Protein AF-A0A5K1EUL2-F1 (afdb_monomer)

Mean predicted aligned error: 2.46 Å

Foldseek 3Di:
DDEDEDLDEQVVDDPVVLVVCCVVCVHVAYEYAYHPDPVDDPPDPSCPRPRYHYHPSCPCVDPVNVVVVVD

Nearest PDB structures (foldseek):
  1wwk-assembly1_B  TM=9.412E-01  e=3.134E-05  Pyrococcus horikoshii OT3
  3hg7-assembly1_A  TM=9.172E-01  e=8.749E-05  Aeromonas salmonicida subsp. salmonicida A449
  4weq-assembly1_A  TM=8.799E-01  e=7.125E-05  Sinorhizobium meliloti 1021
  5bqf-assembly1_A  TM=9.198E-01  e=1.413E-04  Rhizobium etli CFN 42
  5unn-assembly1_A  TM=8.316E-01  e=6.654E-05  Sinorhizobium meliloti 1021

Sequence (71 aa):
GAILVNVARGGLLDYEAVKFSLESGHLGGLGIDVAWTEPFDPDDPILKHPNVLITPHIAGVTEYSYRSMAK

Radius of gyration: 13.71 Å; Cα contacts (8 Å, |Δi|>4): 84; chains: 1; bounding box: 31×24×36 Å

Organism: NCBI:txid210225

Solvent-accessible surface area (backbone atoms only — not comparable to full-atom values): 4274 Å² total; per-residue (Å²): 83,49,77,49,76,44,77,80,59,21,80,79,55,60,67,68,63,50,48,52,28,45,77,71,36,55,31,49,28,41,40,30,27,44,50,77,50,82,85,63,66,90,80,39,68,66,71,67,34,92,50,37,46,78,49,90,64,46,89,71,73,41,75,68,47,53,63,61,71,75,106

InterPro domains:
  IPR006140 D-isomer specific 2-hydroxyacid dehydrogenase, NAD-bindi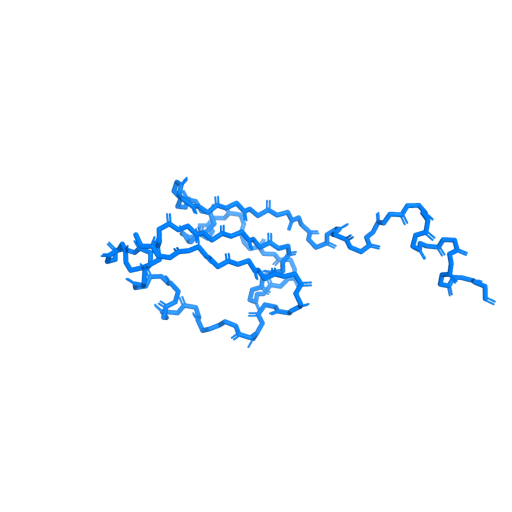ng domain [PF02826] (1-59)
  IPR036291 NAD(P)-binding domain superfamily [SSF51735] (1-60)

pLDDT: mean 96.49, std 2.96, range [77.31, 98.69]

Secondary structure (DSSP, 8-state):
-EEEEE-S-GGGS-HHHHHHHHHTTSEEEEEES--SSSSPPTT-TTTTSTTEEE--S-TT--HHHHHHHT-

Structure (mmCIF, N/CA/C/O backbone):
data_AF-A0A5K1EUL2-F1
#
_entry.id   AF-A0A5K1EUL2-F1
#
loop_
_atom_site.group_PDB
_atom_site.id
_atom_site.type_symbol
_atom_site.label_atom_id
_atom_site.label_alt_id
_atom_site.label_comp_id
_atom_site.label_asym_id
_atom_site.label_entity_id
_atom_site.label_seq_id
_atom_site.pdbx_PDB_ins_code
_atom_site.Cartn_x
_atom_site.Cartn_y
_atom_site.Cartn_z
_atom_site.occupancy
_atom_site.B_iso_or_equiv
_atom_site.auth_seq_id
_atom_site.auth_comp_id
_atom_site.auth_asym_id
_atom_site.auth_atom_id
_atom_site.pdbx_PDB_model_num
ATOM 1 N N . GLY A 1 1 ? -9.998 -5.069 11.173 1.00 95.06 1 GLY A N 1
ATOM 2 C CA . GLY A 1 1 ? -10.533 -5.033 9.804 1.00 95.06 1 GLY A CA 1
ATOM 3 C C . GLY A 1 1 ? -9.768 -5.949 8.874 1.00 95.06 1 GLY A C 1
ATOM 4 O O . GLY A 1 1 ? -8.906 -6.691 9.334 1.00 95.06 1 GLY A O 1
ATOM 5 N N . ALA A 1 2 ? -10.085 -5.885 7.582 1.00 98.38 2 ALA A N 1
ATOM 6 C CA . ALA A 1 2 ? -9.399 -6.602 6.507 1.00 98.38 2 ALA A CA 1
ATOM 7 C C . ALA A 1 2 ? -8.025 -5.985 6.180 1.00 98.38 2 ALA A C 1
ATOM 9 O O . ALA A 1 2 ? -7.742 -4.859 6.584 1.00 98.38 2 ALA A O 1
ATOM 10 N N . ILE A 1 3 ? -7.191 -6.705 5.427 1.00 98.50 3 ILE A N 1
ATOM 11 C CA . ILE A 1 3 ? -5.929 -6.186 4.881 1.00 98.50 3 ILE A CA 1
ATOM 12 C C . ILE A 1 3 ? -6.063 -6.103 3.363 1.00 98.50 3 ILE A C 1
ATOM 14 O O . ILE A 1 3 ? -6.475 -7.076 2.731 1.00 98.50 3 ILE A O 1
ATOM 18 N N . LEU A 1 4 ? -5.701 -4.956 2.789 1.00 98.56 4 LEU A N 1
ATOM 19 C CA . LEU A 1 4 ? -5.677 -4.739 1.344 1.00 98.56 4 LEU A CA 1
ATOM 20 C C . LEU A 1 4 ? -4.239 -4.537 0.873 1.00 98.56 4 LEU A C 1
ATOM 22 O O . LEU A 1 4 ? -3.510 -3.726 1.440 1.00 98.56 4 LEU A O 1
ATOM 26 N N . VAL A 1 5 ? -3.852 -5.257 -0.181 1.00 98.62 5 VAL A N 1
ATOM 27 C CA . VAL A 1 5 ? -2.557 -5.088 -0.847 1.00 98.62 5 VAL A CA 1
ATOM 28 C C . VAL A 1 5 ? -2.786 -4.673 -2.295 1.00 98.62 5 VAL A C 1
ATOM 30 O O . VAL A 1 5 ? -3.491 -5.373 -3.020 1.00 98.62 5 VAL A O 1
ATOM 33 N N . ASN A 1 6 ? -2.193 -3.556 -2.727 1.00 98.38 6 ASN A N 1
ATOM 34 C CA . ASN A 1 6 ? -2.267 -3.096 -4.115 1.00 98.38 6 ASN A CA 1
ATOM 35 C C . ASN A 1 6 ? -0.875 -2.763 -4.669 1.00 98.38 6 ASN A C 1
ATOM 37 O O . ASN A 1 6 ? -0.234 -1.795 -4.270 1.00 98.38 6 ASN A O 1
ATOM 41 N N . VAL A 1 7 ? -0.443 -3.569 -5.637 1.00 98.19 7 VAL A N 1
ATOM 42 C CA . VAL A 1 7 ? 0.787 -3.387 -6.430 1.00 98.19 7 VAL A CA 1
ATOM 43 C C . VAL A 1 7 ? 0.472 -3.226 -7.924 1.00 98.19 7 VAL A C 1
ATOM 45 O O . VAL A 1 7 ? 1.333 -3.412 -8.778 1.00 98.19 7 VAL A O 1
ATOM 48 N N . ALA A 1 8 ? -0.794 -2.945 -8.259 1.00 98.19 8 ALA A N 1
ATOM 49 C CA . ALA A 1 8 ? -1.253 -2.782 -9.631 1.00 98.19 8 ALA A CA 1
ATOM 50 C C . ALA A 1 8 ? -1.160 -1.313 -10.062 1.00 98.19 8 ALA A C 1
ATOM 52 O O . ALA A 1 8 ? -0.182 -0.920 -10.693 1.00 98.19 8 ALA A O 1
ATOM 53 N N . ARG A 1 9 ? -2.171 -0.491 -9.756 1.00 97.62 9 ARG A N 1
ATOM 54 C CA . ARG A 1 9 ? -2.193 0.957 -10.038 1.00 97.62 9 ARG A CA 1
ATOM 55 C C . ARG A 1 9 ? -2.910 1.694 -8.912 1.00 97.62 9 ARG A C 1
ATOM 57 O O . ARG A 1 9 ? -3.911 1.186 -8.404 1.00 97.62 9 ARG A O 1
ATOM 64 N N . GLY A 1 10 ? -2.435 2.886 -8.552 1.00 96.12 10 GLY A N 1
ATOM 65 C CA . GLY A 1 10 ? -3.027 3.672 -7.466 1.00 96.12 10 GLY A CA 1
ATOM 66 C C . GLY A 1 10 ? -4.482 4.054 -7.725 1.00 96.12 10 GLY A C 1
ATOM 67 O O . GLY A 1 10 ? -5.317 3.903 -6.841 1.00 96.12 10 GLY A O 1
ATOM 68 N N . GLY A 1 11 ? -4.817 4.411 -8.970 1.00 96.50 11 GLY A N 1
ATOM 69 C CA . GLY A 1 11 ? -6.178 4.795 -9.374 1.00 96.50 11 GLY A CA 1
ATOM 70 C C . GLY A 1 11 ? -7.245 3.692 -9.302 1.00 96.50 11 GLY A C 1
ATOM 71 O O . GLY A 1 11 ? -8.398 3.955 -9.621 1.00 96.50 11 GLY A O 1
ATOM 72 N N . LEU A 1 12 ? -6.894 2.464 -8.901 1.00 97.50 12 LEU A N 1
ATOM 73 C CA . LEU A 1 12 ? -7.879 1.424 -8.572 1.00 97.50 12 LEU A CA 1
ATOM 74 C C . LEU A 1 12 ? -8.538 1.653 -7.208 1.00 97.50 12 LEU A C 1
ATOM 76 O O . LEU A 1 12 ? -9.589 1.077 -6.935 1.00 97.50 12 LEU A O 1
ATOM 80 N N . L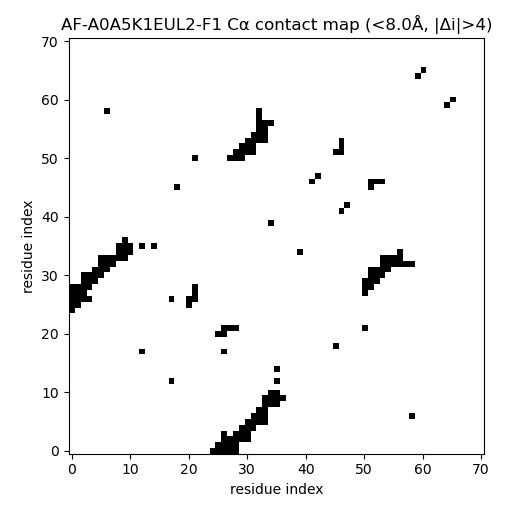EU A 1 13 ? -7.900 2.443 -6.344 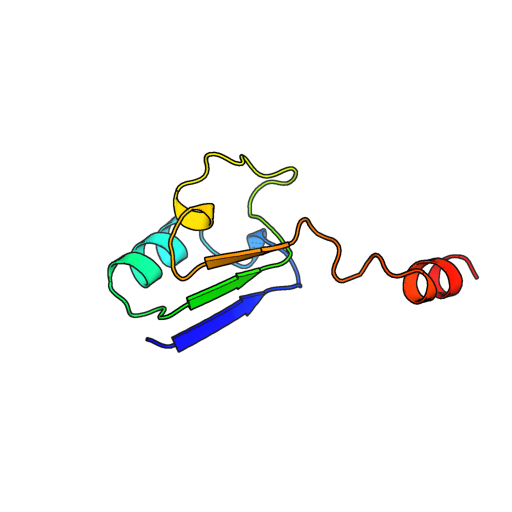1.00 97.12 13 LEU A N 1
ATOM 81 C CA . LEU A 1 13 ? -8.397 2.763 -5.017 1.00 97.12 13 LEU A CA 1
ATOM 82 C C . LEU A 1 13 ? -8.943 4.188 -5.004 1.00 97.12 13 LEU A C 1
ATOM 84 O O . LEU A 1 13 ? -8.275 5.122 -5.444 1.00 97.12 13 LEU A O 1
ATOM 88 N N . ASP A 1 14 ? -10.137 4.351 -4.445 1.00 97.56 14 ASP A N 1
ATOM 89 C CA . ASP A 1 14 ? -10.682 5.666 -4.122 1.00 97.56 14 ASP A CA 1
ATOM 90 C C . ASP A 1 14 ? -10.045 6.184 -2.822 1.00 97.56 14 ASP A C 1
ATOM 92 O O . ASP A 1 14 ? -10.034 5.485 -1.805 1.00 97.56 14 ASP A O 1
ATOM 96 N N . TYR A 1 15 ? -9.478 7.392 -2.869 1.00 97.38 15 TYR A N 1
ATOM 97 C CA . TYR A 1 15 ? -8.717 7.970 -1.758 1.00 97.38 15 TYR A CA 1
ATOM 98 C C . TYR A 1 15 ? -9.566 8.118 -0.490 1.00 97.38 15 TYR A C 1
ATOM 100 O O . TYR A 1 15 ? -9.181 7.654 0.586 1.00 97.38 15 TYR A O 1
ATOM 108 N N . GLU A 1 16 ? -10.750 8.717 -0.622 1.00 97.94 16 GLU A N 1
ATOM 109 C CA . GLU A 1 16 ? -11.628 9.007 0.512 1.00 97.94 16 GLU A CA 1
ATOM 110 C C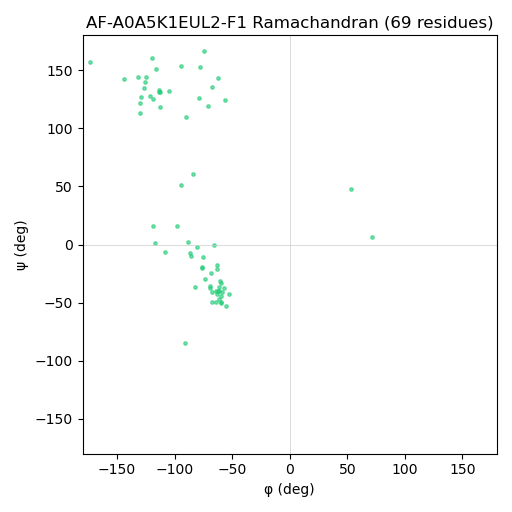 . GLU A 1 16 ? -12.211 7.722 1.108 1.00 97.94 16 GLU A C 1
ATOM 112 O O . GLU A 1 16 ? -12.284 7.577 2.330 1.00 97.94 16 GLU A O 1
ATOM 117 N N . ALA A 1 17 ? -12.549 6.737 0.272 1.00 98.12 17 ALA A N 1
ATOM 118 C CA . ALA A 1 17 ? -13.016 5.434 0.730 1.00 98.12 17 ALA A CA 1
ATOM 119 C C . ALA A 1 17 ? -11.933 4.675 1.511 1.00 98.12 17 ALA A C 1
ATOM 121 O O . ALA A 1 17 ? -12.236 4.050 2.534 1.00 98.12 17 ALA A O 1
ATOM 122 N N . VAL A 1 18 ? -10.673 4.732 1.064 1.00 98.12 18 VAL A N 1
ATOM 123 C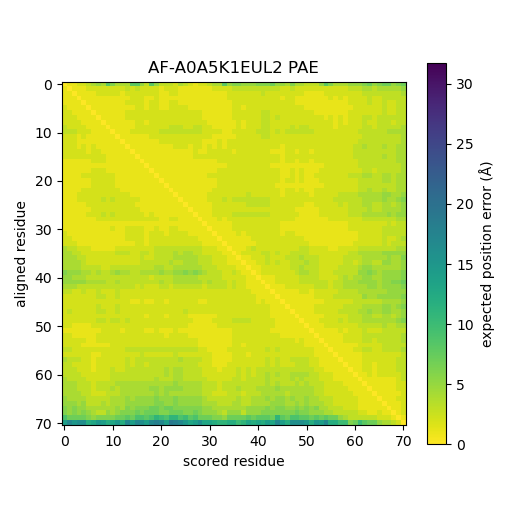 CA . VAL A 1 18 ? -9.540 4.132 1.784 1.00 98.12 18 VAL A CA 1
ATOM 124 C C . VAL A 1 18 ? -9.340 4.819 3.128 1.00 98.12 18 VAL A C 1
ATOM 126 O O . VAL A 1 18 ? -9.270 4.133 4.149 1.00 98.12 18 VAL A O 1
ATOM 129 N N . LYS A 1 19 ? -9.303 6.155 3.143 1.00 97.88 19 LYS A N 1
ATOM 130 C CA . LYS A 1 19 ? -9.162 6.943 4.369 1.00 97.88 19 LYS A CA 1
ATOM 131 C C . LYS A 1 19 ? -10.250 6.600 5.385 1.00 97.88 19 LYS A C 1
ATOM 133 O O . LYS A 1 19 ? -9.938 6.195 6.502 1.00 97.88 19 LYS A O 1
ATOM 138 N N . PHE A 1 20 ? -11.515 6.656 4.972 1.00 98.31 20 PHE A N 1
ATOM 139 C CA . PHE A 1 20 ? -12.651 6.307 5.824 1.00 98.31 20 PHE A CA 1
ATOM 140 C C . PHE A 1 20 ? -12.574 4.860 6.337 1.00 98.31 20 PHE A C 1
ATOM 142 O O . PHE A 1 20 ? -12.872 4.572 7.500 1.00 98.31 20 PHE A O 1
ATOM 149 N N . SER A 1 21 ? -12.158 3.920 5.486 1.00 98.44 21 SER A N 1
ATOM 150 C CA . SER A 1 21 ? -12.049 2.508 5.867 1.00 98.44 21 SER A CA 1
ATOM 151 C C . SER A 1 21 ? -10.924 2.260 6.874 1.00 98.44 21 SER A C 1
ATOM 153 O O . SER A 1 21 ? -11.089 1.417 7.755 1.00 98.44 21 SER A O 1
ATOM 155 N N . LEU A 1 22 ? -9.807 2.987 6.771 1.00 98.38 22 LEU A N 1
ATOM 156 C CA . LEU A 1 22 ? -8.717 2.954 7.751 1.00 98.38 22 LEU A CA 1
ATOM 157 C C . LEU A 1 22 ? -9.162 3.550 9.092 1.00 98.38 22 LEU A C 1
ATOM 159 O O . LEU A 1 22 ? -9.011 2.898 10.123 1.00 98.38 22 LEU A O 1
ATOM 163 N N . GLU A 1 23 ? -9.774 4.737 9.073 1.00 97.56 23 GLU A N 1
ATOM 164 C CA . GLU A 1 23 ? -10.246 5.436 10.279 1.00 97.56 23 GLU A CA 1
ATOM 165 C C . GLU A 1 23 ? -11.325 4.641 11.030 1.00 97.56 23 GLU A C 1
ATOM 167 O O . GLU A 1 23 ? -11.300 4.547 12.256 1.00 97.56 23 GLU A O 1
ATOM 172 N N . SER A 1 24 ? -12.251 4.012 10.302 1.00 98.12 24 SER A N 1
ATOM 173 C CA . SER A 1 24 ? -13.289 3.150 10.889 1.00 98.12 24 SER A CA 1
ATOM 174 C C . SER A 1 24 ? -12.773 1.778 11.346 1.00 98.12 24 SER A C 1
ATOM 176 O O . SER A 1 24 ? -13.504 1.029 11.996 1.00 98.12 24 SER A O 1
ATOM 178 N N . GLY A 1 25 ? -11.540 1.403 10.987 1.00 98.00 25 GLY A N 1
ATOM 179 C CA . GLY A 1 25 ? -10.966 0.083 11.254 1.00 98.00 25 GLY A CA 1
ATOM 180 C C . GLY A 1 25 ? -11.564 -1.055 10.414 1.00 98.00 25 GLY A C 1
ATOM 181 O O . GLY A 1 25 ? -11.219 -2.227 10.638 1.00 98.00 25 GLY A O 1
ATOM 182 N N . HIS A 1 26 ? -12.434 -0.743 9.440 1.00 98.56 26 HIS A N 1
ATOM 183 C CA . HIS A 1 26 ? -12.902 -1.705 8.438 1.00 98.56 26 HIS A CA 1
ATOM 184 C C . HIS A 1 26 ? -11.716 -2.252 7.641 1.00 98.56 26 HIS A C 1
ATOM 186 O O . HIS A 1 26 ? -11.571 -3.470 7.496 1.00 98.56 26 HIS A O 1
ATOM 192 N N . LEU A 1 27 ? -10.810 -1.359 7.241 1.00 98.44 27 LEU A N 1
ATOM 193 C CA . LEU A 1 27 ? -9.471 -1.706 6.806 1.00 98.44 27 LEU A CA 1
ATOM 194 C C . LEU A 1 27 ? -8.539 -1.694 8.023 1.00 98.44 27 LEU A C 1
ATOM 196 O O . LEU A 1 27 ? -8.244 -0.658 8.606 1.00 98.44 27 LEU A O 1
ATOM 200 N N . GLY A 1 28 ? -8.101 -2.884 8.426 1.00 98.31 28 GLY A N 1
ATOM 201 C CA . GLY A 1 28 ? -7.110 -3.073 9.482 1.00 98.31 28 GLY A CA 1
ATOM 202 C C . GLY A 1 28 ? -5.682 -2.775 9.027 1.00 98.31 28 GLY A C 1
ATOM 203 O O . GLY A 1 28 ? -4.836 -2.537 9.880 1.00 98.31 28 GLY A O 1
ATOM 204 N N . GLY A 1 29 ? -5.421 -2.766 7.715 1.00 98.56 29 GLY A N 1
ATOM 205 C CA . GLY A 1 29 ? -4.148 -2.324 7.156 1.00 98.56 29 GLY A CA 1
ATOM 206 C C . GLY A 1 29 ? -4.128 -2.244 5.630 1.00 98.56 29 GLY A C 1
ATOM 207 O O . GLY A 1 29 ? -4.910 -2.907 4.944 1.00 98.56 29 GLY A O 1
ATOM 208 N N . LEU A 1 30 ? -3.213 -1.427 5.116 1.00 98.69 30 LEU A N 1
ATOM 209 C CA . LEU A 1 30 ? -3.014 -1.169 3.691 1.00 98.69 30 LEU A CA 1
ATOM 210 C C . LEU A 1 30 ? -1.532 -1.339 3.342 1.00 98.69 30 LEU A C 1
ATOM 212 O O . LEU A 1 30 ? -0.685 -0.652 3.903 1.00 98.69 30 LEU A O 1
ATOM 216 N N . GLY A 1 31 ? -1.223 -2.232 2.406 1.00 98.56 31 GLY A N 1
ATOM 217 C CA . GLY A 1 31 ? 0.109 -2.361 1.815 1.00 98.56 31 GLY A CA 1
ATOM 218 C C . GLY A 1 31 ? 0.079 -1.946 0.350 1.00 98.56 31 GLY A C 1
ATOM 219 O O . GLY A 1 31 ? -0.627 -2.565 -0.444 1.00 98.56 31 GLY A O 1
ATOM 220 N 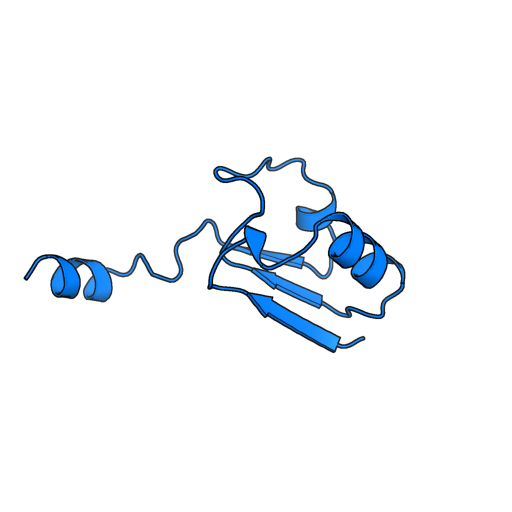N . ILE A 1 32 ? 0.824 -0.915 -0.032 1.00 98.25 32 ILE A N 1
ATOM 221 C CA . ILE A 1 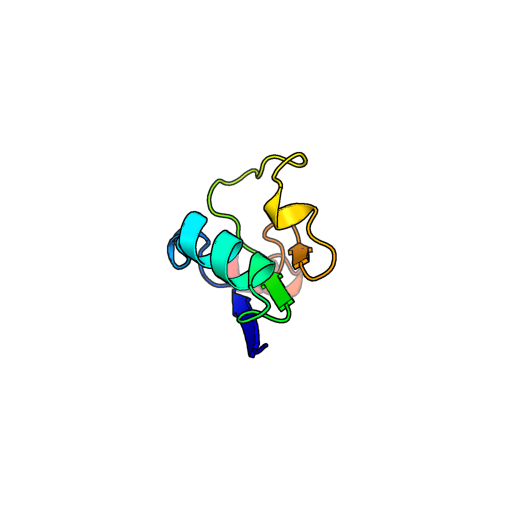32 ? 0.821 -0.407 -1.408 1.00 98.25 32 ILE A CA 1
ATOM 222 C C . ILE A 1 32 ? 2.233 -0.200 -1.948 1.00 98.25 32 ILE A C 1
ATOM 224 O O . ILE A 1 32 ? 3.133 0.199 -1.224 1.00 98.25 32 ILE A O 1
ATOM 228 N N . ASP A 1 33 ? 2.424 -0.459 -3.237 1.00 98.31 33 ASP A N 1
ATOM 229 C CA . ASP A 1 33 ? 3.617 -0.002 -3.974 1.00 98.31 33 ASP A CA 1
ATOM 230 C C . ASP A 1 33 ? 3.271 1.132 -4.948 1.00 98.31 33 ASP A C 1
ATOM 232 O O . ASP A 1 33 ? 4.139 1.730 -5.557 1.00 98.31 33 ASP A O 1
ATOM 236 N N . VAL A 1 34 ? 1.986 1.440 -5.098 1.00 97.75 34 VAL A N 1
ATOM 237 C CA . VAL A 1 34 ? 1.466 2.430 -6.042 1.00 97.75 34 VAL A CA 1
ATOM 238 C C . VAL A 1 34 ? 0.625 3.451 -5.294 1.00 97.75 34 VAL A C 1
ATOM 240 O O . VAL A 1 34 ? -0.091 3.094 -4.356 1.00 97.75 34 VAL A O 1
ATOM 243 N N . ALA A 1 35 ? 0.680 4.708 -5.720 1.00 95.12 35 ALA A N 1
ATOM 244 C CA . ALA A 1 35 ? -0.033 5.809 -5.080 1.00 95.12 35 ALA A CA 1
ATOM 245 C C . ALA A 1 35 ? -1.016 6.479 -6.046 1.00 95.12 35 ALA A C 1
ATOM 247 O O . ALA A 1 35 ? -0.931 6.331 -7.265 1.00 95.12 35 ALA A O 1
ATOM 248 N N . TRP A 1 36 ? -1.987 7.207 -5.498 1.00 94.44 36 TRP A N 1
ATOM 249 C CA . TRP A 1 36 ? -3.026 7.897 -6.278 1.00 94.44 36 TRP A CA 1
ATOM 250 C C . TRP A 1 36 ? -2.429 8.951 -7.218 1.00 94.44 36 TRP A C 1
ATOM 252 O O . TRP A 1 36 ? -2.878 9.095 -8.353 1.00 94.44 36 TRP A O 1
ATOM 262 N N . THR A 1 37 ? -1.380 9.625 -6.746 1.00 93.31 37 THR A N 1
ATOM 263 C CA . THR A 1 37 ? -0.525 10.532 -7.511 1.00 93.31 37 THR A CA 1
ATOM 264 C C . THR A 1 37 ? 0.916 10.082 -7.333 1.00 93.31 37 THR A C 1
ATOM 266 O O . THR A 1 37 ? 1.337 9.790 -6.215 1.00 93.31 37 THR A O 1
ATOM 269 N N . GLU A 1 38 ? 1.672 10.036 -8.427 1.00 93.50 38 GLU A N 1
ATOM 270 C CA . GLU A 1 38 ? 3.075 9.634 -8.416 1.00 93.50 38 GLU A CA 1
ATOM 271 C C . GLU A 1 38 ? 3.938 10.680 -9.139 1.00 93.50 38 GLU A C 1
ATOM 273 O O . GLU A 1 38 ? 3.634 11.015 -10.289 1.00 93.50 38 GLU A O 1
ATOM 278 N N . PRO A 1 39 ? 5.014 11.195 -8.509 1.00 94.25 39 PRO A N 1
ATOM 279 C CA . PRO A 1 39 ? 5.482 10.908 -7.144 1.00 94.25 39 PRO A CA 1
ATOM 280 C C . PRO A 1 39 ? 4.473 11.319 -6.062 1.00 94.25 39 PRO A C 1
ATOM 282 O O . PRO A 1 39 ? 3.784 12.326 -6.213 1.00 94.25 39 PRO A O 1
ATOM 285 N N . PHE A 1 40 ? 4.372 10.532 -4.989 1.00 92.00 40 PHE A N 1
ATOM 286 C CA . PHE A 1 40 ? 3.438 10.828 -3.903 1.00 92.00 40 PHE A CA 1
ATOM 287 C C . PHE A 1 40 ? 3.970 11.925 -2.982 1.00 92.00 40 PHE A C 1
ATOM 289 O O . PHE A 1 40 ? 5.181 12.091 -2.817 1.00 92.00 40 PHE A O 1
ATOM 296 N N . ASP A 1 41 ? 3.043 12.649 -2.360 1.00 93.38 41 ASP A N 1
ATOM 297 C CA . ASP A 1 41 ? 3.353 13.607 -1.307 1.00 93.38 41 ASP A CA 1
ATOM 298 C C . ASP A 1 41 ? 3.774 12.847 -0.032 1.00 93.38 41 ASP A C 1
ATOM 300 O O . ASP A 1 41 ? 2.978 12.066 0.497 1.00 93.38 41 ASP A O 1
ATOM 304 N N . PRO A 1 42 ? 5.004 13.025 0.488 1.00 89.44 42 PRO A N 1
ATOM 305 C CA . PRO A 1 42 ? 5.422 12.393 1.740 1.00 89.44 42 PRO A CA 1
ATOM 306 C C . PRO A 1 42 ? 4.607 12.867 2.953 1.00 89.44 42 PRO A C 1
ATOM 308 O O . PRO A 1 42 ? 4.622 12.208 3.996 1.00 89.44 42 PRO A O 1
ATOM 311 N N . ASP A 1 43 ? 3.905 13.998 2.839 1.00 94.44 43 ASP A N 1
ATOM 312 C CA . ASP A 1 43 ? 3.035 14.524 3.880 1.00 94.44 43 ASP A CA 1
ATOM 313 C C . ASP A 1 43 ? 1.591 14.001 3.818 1.00 94.44 43 ASP A C 1
ATOM 315 O O . ASP A 1 43 ? 0.793 14.348 4.694 1.00 94.44 43 ASP A O 1
ATOM 319 N N . ASP A 1 44 ? 1.278 13.104 2.873 1.00 95.25 44 ASP A N 1
ATOM 320 C CA . ASP A 1 44 ? -0.046 12.500 2.720 1.00 95.25 44 ASP A CA 1
ATOM 321 C C . ASP A 1 44 ? -0.523 11.803 4.019 1.00 95.25 44 ASP A C 1
ATOM 323 O O . ASP A 1 44 ? 0.155 10.909 4.547 1.00 95.25 44 ASP A O 1
ATOM 327 N N . PRO A 1 45 ? -1.710 12.169 4.544 1.00 95.25 45 PRO A N 1
ATOM 328 C CA . PRO A 1 45 ? -2.256 11.591 5.768 1.00 95.25 45 PRO A CA 1
ATOM 329 C C . PRO A 1 45 ? -2.427 10.069 5.749 1.00 95.25 45 PRO A C 1
ATOM 331 O O . PRO A 1 45 ? -2.189 9.427 6.774 1.00 95.25 45 PRO A O 1
ATOM 334 N N . ILE A 1 46 ? -2.828 9.475 4.618 1.00 96.50 46 ILE A N 1
ATOM 335 C CA . ILE A 1 46 ? -2.992 8.019 4.514 1.00 96.50 46 ILE A CA 1
ATOM 336 C C . ILE A 1 46 ? -1.624 7.345 4.617 1.00 96.50 46 ILE A C 1
ATOM 338 O O . ILE A 1 46 ? -1.491 6.346 5.320 1.00 96.50 46 ILE A O 1
ATOM 342 N N . LEU A 1 47 ? -0.589 7.903 3.984 1.00 94.88 47 LEU A N 1
ATOM 343 C CA . LEU A 1 47 ? 0.762 7.329 4.014 1.00 94.88 47 LEU A CA 1
ATOM 344 C C . LEU A 1 47 ? 1.418 7.406 5.399 1.00 94.88 47 LEU A C 1
ATOM 346 O O . LEU A 1 47 ? 2.279 6.589 5.716 1.00 94.88 47 LEU A O 1
ATOM 350 N N . LYS A 1 48 ? 0.988 8.351 6.242 1.00 94.81 48 LYS A N 1
ATOM 351 C CA . LYS A 1 48 ? 1.429 8.480 7.642 1.00 94.81 48 LYS A CA 1
ATOM 352 C C . LYS A 1 48 ? 0.626 7.635 8.631 1.00 94.81 48 LYS A C 1
ATOM 354 O O . LYS A 1 48 ? 0.972 7.589 9.813 1.00 94.81 48 LYS A O 1
ATOM 359 N N . HIS A 1 49 ? -0.454 6.994 8.193 1.00 97.31 49 HIS A N 1
ATOM 360 C CA . HIS A 1 49 ? -1.299 6.205 9.079 1.00 97.31 49 HIS A CA 1
ATOM 361 C C . HIS A 1 49 ? -0.542 4.951 9.578 1.00 97.31 49 HIS A C 1
ATOM 363 O O . HIS A 1 49 ? 0.075 4.251 8.777 1.00 97.31 49 HIS A O 1
ATOM 369 N N . PRO A 1 50 ? -0.603 4.596 10.879 1.00 97.31 50 PRO A N 1
ATOM 370 C CA . PRO A 1 50 ? 0.248 3.549 11.471 1.00 97.31 50 PRO A CA 1
ATOM 371 C C . PRO A 1 50 ? 0.029 2.140 10.898 1.00 97.31 50 PRO A C 1
ATOM 373 O O . PRO A 1 50 ? 0.903 1.286 11.010 1.00 97.31 50 PRO A O 1
ATOM 376 N N . ASN A 1 51 ? -1.130 1.900 10.281 1.00 98.25 51 ASN A N 1
ATOM 377 C CA . ASN A 1 51 ? -1.469 0.628 9.632 1.00 98.25 51 ASN A CA 1
ATOM 378 C C . ASN A 1 51 ? -1.244 0.642 8.109 1.00 98.25 51 ASN A C 1
ATOM 380 O O . ASN A 1 51 ? -1.805 -0.196 7.399 1.00 98.25 51 ASN A O 1
ATOM 384 N N . VAL A 1 52 ? -0.490 1.613 7.592 1.00 98.38 52 VAL A N 1
ATOM 385 C CA . VAL A 1 52 ? -0.187 1.743 6.164 1.00 98.38 52 VAL A CA 1
ATOM 386 C C . VAL A 1 52 ? 1.303 1.517 5.937 1.00 98.38 52 VAL A C 1
ATOM 388 O O . VAL A 1 52 ? 2.146 2.06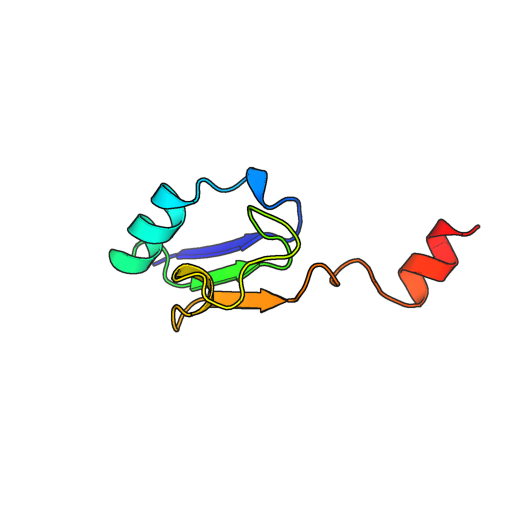1 6.645 1.00 98.38 52 VAL A O 1
ATOM 391 N N . LEU A 1 53 ? 1.623 0.691 4.944 1.00 98.00 53 LEU A N 1
ATOM 392 C CA . LEU A 1 53 ? 2.976 0.454 4.456 1.00 98.00 53 LEU A CA 1
ATOM 393 C C . LEU A 1 53 ? 3.024 0.816 2.972 1.00 98.00 53 LEU A C 1
ATOM 395 O O . LEU A 1 53 ? 2.224 0.298 2.191 1.00 98.00 53 LEU A O 1
ATOM 399 N N . ILE A 1 54 ? 3.979 1.664 2.589 1.00 96.88 54 ILE A N 1
ATOM 400 C CA . ILE A 1 54 ? 4.210 2.048 1.196 1.00 96.88 54 ILE A CA 1
ATOM 401 C C . ILE A 1 54 ? 5.661 1.809 0.767 1.00 96.88 54 ILE A C 1
ATOM 403 O O . ILE A 1 54 ? 6.596 2.091 1.517 1.00 96.88 54 ILE A O 1
ATOM 407 N N . THR A 1 55 ? 5.844 1.326 -0.461 1.00 97.12 55 THR A N 1
ATOM 408 C CA . THR A 1 55 ? 7.119 1.354 -1.196 1.00 97.12 55 THR A CA 1
ATOM 409 C C . THR A 1 55 ? 6.995 2.229 -2.452 1.00 97.12 55 THR A C 1
ATOM 411 O O . THR A 1 55 ? 5.892 2.384 -2.974 1.00 97.12 55 THR A O 1
ATOM 414 N N . PRO A 1 56 ? 8.084 2.863 -2.932 1.00 96.06 56 PRO A N 1
ATOM 415 C CA . PRO A 1 56 ? 7.985 3.914 -3.946 1.00 96.06 56 PRO A CA 1
ATOM 416 C C . PRO A 1 56 ? 7.913 3.413 -5.399 1.00 96.06 56 PRO A C 1
ATOM 418 O O . PRO A 1 56 ? 8.778 3.749 -6.203 1.00 96.06 56 PRO A O 1
ATOM 421 N N . HIS A 1 57 ? 6.888 2.631 -5.744 1.00 97.38 57 HIS A N 1
ATOM 422 C CA . HIS A 1 57 ? 6.671 2.045 -7.077 1.00 97.38 57 HIS A CA 1
ATOM 423 C C . HIS A 1 57 ? 7.880 1.265 -7.599 1.00 97.38 57 HIS A C 1
ATOM 425 O O . HIS A 1 57 ? 8.333 1.425 -8.735 1.00 97.38 57 HIS A O 1
ATOM 431 N N . ILE A 1 58 ? 8.420 0.402 -6.739 1.00 97.00 58 ILE A N 1
ATOM 432 C CA . ILE A 1 58 ? 9.623 -0.388 -7.009 1.00 97.00 58 ILE A CA 1
ATOM 433 C C . ILE A 1 58 ? 9.389 -1.898 -7.021 1.00 97.00 58 ILE A C 1
ATOM 435 O O . ILE A 1 58 ? 10.337 -2.645 -7.260 1.00 97.00 58 ILE A O 1
ATOM 439 N N . ALA A 1 59 ? 8.163 -2.391 -6.827 1.00 96.88 59 ALA A N 1
ATOM 440 C CA . ALA A 1 59 ? 7.889 -3.831 -6.811 1.00 96.88 59 ALA A CA 1
ATOM 441 C C . ALA A 1 59 ? 8.281 -4.510 -8.135 1.00 96.88 59 ALA A C 1
ATOM 443 O O . ALA A 1 59 ? 8.746 -5.650 -8.145 1.00 96.88 59 ALA A O 1
ATOM 444 N N . GLY A 1 60 ? 8.145 -3.797 -9.257 1.00 95.69 60 GLY A N 1
ATOM 445 C CA . GLY A 1 60 ? 8.595 -4.254 -10.574 1.00 95.69 60 GLY A CA 1
ATOM 446 C C . GLY A 1 60 ? 10.069 -3.965 -10.890 1.00 95.69 60 GLY A C 1
ATOM 447 O O . GLY A 1 60 ? 10.586 -4.484 -11.877 1.00 95.69 60 GLY A O 1
ATOM 448 N N . VAL A 1 61 ? 10.762 -3.167 -10.075 1.00 96.25 61 VAL A N 1
ATOM 449 C CA . VAL A 1 61 ? 12.065 -2.538 -10.370 1.00 96.25 61 VAL A CA 1
ATOM 450 C C . VAL A 1 61 ? 13.208 -3.415 -9.836 1.00 96.25 61 VAL A C 1
ATOM 452 O O . VAL A 1 61 ? 14.094 -2.973 -9.112 1.00 96.25 61 VAL A O 1
ATOM 455 N N . THR A 1 62 ? 13.193 -4.704 -10.184 1.00 96.88 62 THR A N 1
ATOM 456 C CA . THR A 1 62 ? 14.288 -5.630 -9.844 1.00 96.88 62 THR A CA 1
ATOM 457 C C . THR A 1 62 ? 15.296 -5.731 -10.983 1.00 96.88 62 THR A C 1
ATOM 459 O O . THR A 1 62 ? 14.939 -5.580 -12.153 1.00 96.88 62 THR A O 1
ATOM 462 N N . GLU A 1 63 ? 16.551 -6.066 -10.672 1.00 97.12 63 GLU A N 1
ATOM 463 C CA . GLU A 1 63 ? 17.571 -6.327 -11.696 1.00 97.12 63 GLU A CA 1
ATOM 464 C C . GLU A 1 63 ? 17.092 -7.368 -12.724 1.00 97.12 63 GLU A C 1
ATOM 466 O O . GLU A 1 63 ? 17.256 -7.186 -13.932 1.00 97.12 63 GLU A O 1
ATOM 471 N N . TYR A 1 64 ? 16.451 -8.442 -12.251 1.00 97.31 64 TYR A N 1
ATOM 472 C CA . TYR A 1 64 ? 15.907 -9.491 -13.109 1.00 97.31 64 TYR A CA 1
ATOM 473 C C . TYR A 1 64 ? 14.799 -8.969 -14.034 1.00 97.31 64 TYR A C 1
ATOM 475 O O . TYR A 1 64 ? 14.795 -9.298 -15.224 1.00 97.31 64 TYR A O 1
ATOM 483 N N . SER A 1 65 ? 13.891 -8.133 -13.516 1.00 97.00 65 SER A N 1
ATOM 484 C CA . SER A 1 65 ? 12.822 -7.511 -14.305 1.00 97.00 65 SER A CA 1
ATOM 485 C C . SER A 1 65 ? 13.397 -6.661 -15.437 1.00 97.00 65 SER A C 1
ATOM 487 O O . SER A 1 65 ? 13.021 -6.853 -16.592 1.00 97.00 65 SER A O 1
ATOM 489 N N . TYR A 1 66 ? 14.359 -5.780 -15.140 1.00 95.69 66 TYR A N 1
ATOM 490 C CA . TYR A 1 66 ? 15.000 -4.942 -16.161 1.00 95.69 66 TYR A CA 1
ATOM 491 C C . TYR A 1 66 ? 15.726 -5.770 -17.217 1.00 95.69 66 TYR A C 1
ATOM 493 O O . TYR A 1 66 ? 15.531 -5.551 -18.411 1.00 95.69 66 TYR A O 1
ATOM 501 N N . ARG A 1 67 ? 16.521 -6.762 -16.794 1.00 96.25 67 ARG A N 1
ATOM 502 C CA . ARG A 1 67 ? 17.224 -7.662 -17.721 1.00 96.25 67 ARG A CA 1
ATOM 503 C C . ARG A 1 67 ? 16.270 -8.453 -18.613 1.00 96.25 67 ARG A C 1
ATOM 505 O O . ARG A 1 67 ? 16.655 -8.806 -19.721 1.00 96.25 67 ARG A O 1
ATOM 512 N N . SER A 1 68 ? 15.073 -8.781 -18.131 1.00 97.12 68 SER A N 1
ATOM 513 C CA . SER A 1 68 ? 14.089 -9.557 -18.892 1.00 97.12 68 SER A CA 1
ATOM 514 C C . SER A 1 68 ? 13.281 -8.693 -19.860 1.00 97.12 68 SER A C 1
ATOM 516 O O . SER A 1 68 ? 12.997 -9.156 -20.956 1.00 97.12 68 SER A O 1
ATOM 518 N N . MET A 1 69 ? 12.943 -7.452 -19.488 1.00 95.50 69 MET A N 1
ATOM 519 C CA . MET A 1 69 ? 12.215 -6.507 -20.352 1.00 95.50 69 MET A CA 1
ATOM 520 C C . MET A 1 69 ? 13.072 -5.922 -21.477 1.00 95.50 69 MET A C 1
ATOM 522 O O . MET A 1 69 ? 12.539 -5.554 -22.516 1.00 95.50 69 MET A O 1
ATOM 526 N N . ALA A 1 70 ? 14.381 -5.784 -21.256 1.00 91.44 70 ALA A N 1
ATOM 527 C CA . ALA A 1 70 ? 15.306 -5.207 -22.2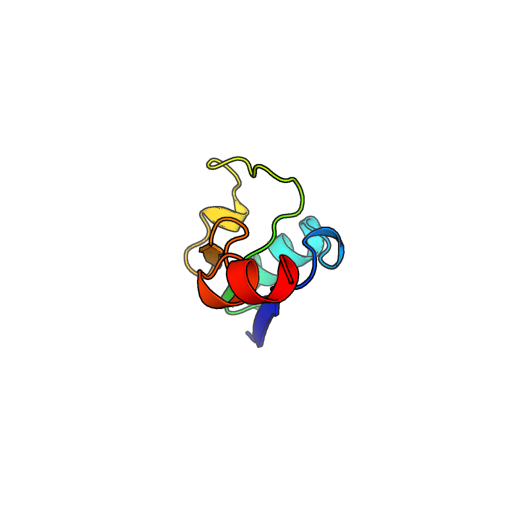32 1.00 91.44 70 ALA A CA 1
ATOM 528 C C . ALA A 1 70 ? 15.762 -6.192 -23.329 1.00 91.44 70 ALA A C 1
ATOM 530 O O . ALA A 1 70 ? 16.556 -5.806 -24.187 1.00 91.44 70 ALA A O 1
ATOM 531 N N . LYS A 1 71 ? 15.322 -7.454 -23.268 1.00 77.31 71 LYS A N 1
ATOM 532 C CA . LYS A 1 71 ? 15.538 -8.453 -24.323 1.00 77.31 71 LYS A CA 1
ATOM 533 C C . LYS A 1 71 ? 14.481 -8.316 -25.406 1.00 77.31 71 LYS A C 1
ATOM 535 O O . LYS A 1 71 ? 14.865 -8.477 -26.582 1.00 77.31 71 LYS A O 1
#